Protein AF-A0A1L8T9V0-F1 (afdb_monomer_lite)

Foldseek 3Di:
DDDDDPPDPDDPPVVVVVVVVVVVVVVVLQFFEDAPVLVVLLVVCLVPALCCLDPPNCVVPPVSVCCLPVDPPVNNVVVSVNSNSCSPSNHDYDPAWKWWQWDDDPPDPQDTWTWWAFPVRDIDTDGPDDDDDPGTDGIDGQVRQVVNPNVSNVRTDTDDDD

Organism: NCBI:txid249189

Radius of gyration: 25.77 Å; chains: 1; bounding box: 47×79×70 Å

Secondary structure (DSSP, 8-state):
----------SSHHHHHHHHHHHHHHHHT-PEEEEHHHHHHHHHHGGG-GGGGSTHHHHT-HHHHHHHHSS-HHHHHHHHHHHHHHHHH-EEEE-PPPEEEEE--TT-----EEEEE-TTS-EEEEESSPP-BTTBB--B-HHHHHHHHGGGGGGEEE----

Structure (mmCIF, N/CA/C/O backbone):
data_AF-A0A1L8T9V0-F1
#
_entry.id   AF-A0A1L8T9V0-F1
#
loop_
_atom_site.group_PDB
_atom_site.id
_atom_site.type_symbol
_atom_site.label_atom_id
_atom_site.label_alt_id
_atom_site.label_comp_id
_atom_site.label_asym_id
_atom_site.label_entity_id
_atom_site.label_seq_id
_atom_site.pdbx_PDB_ins_code
_atom_site.Cartn_x
_atom_site.Cartn_y
_atom_site.Cartn_z
_atom_site.occupancy
_atom_site.B_iso_or_equiv
_atom_site.auth_seq_id
_atom_site.auth_comp_id
_atom_site.auth_asym_id
_atom_site.auth_atom_id
_atom_site.pdbx_PDB_model_num
ATOM 1 N N . MET A 1 1 ? -7.954 66.971 43.973 1.00 36.75 1 MET A N 1
ATOM 2 C CA . MET A 1 1 ? -8.758 65.802 43.563 1.00 36.75 1 MET A CA 1
ATOM 3 C C . MET A 1 1 ? -8.374 65.501 42.118 1.00 36.75 1 MET A C 1
ATOM 5 O O . MET A 1 1 ? -8.846 66.185 41.226 1.00 36.75 1 MET A O 1
ATOM 9 N N . HIS A 1 2 ? -7.416 64.600 41.892 1.00 38.50 2 HIS A N 1
ATOM 10 C CA . HIS A 1 2 ? -7.014 64.168 40.548 1.00 38.50 2 HIS A CA 1
ATOM 11 C C . HIS A 1 2 ? -7.286 62.671 40.456 1.00 38.50 2 HIS A C 1
ATOM 13 O O . HIS A 1 2 ? -6.660 61.887 41.162 1.00 38.50 2 HIS A O 1
ATOM 19 N N . ILE A 1 3 ? -8.273 62.303 39.644 1.00 39.94 3 ILE A N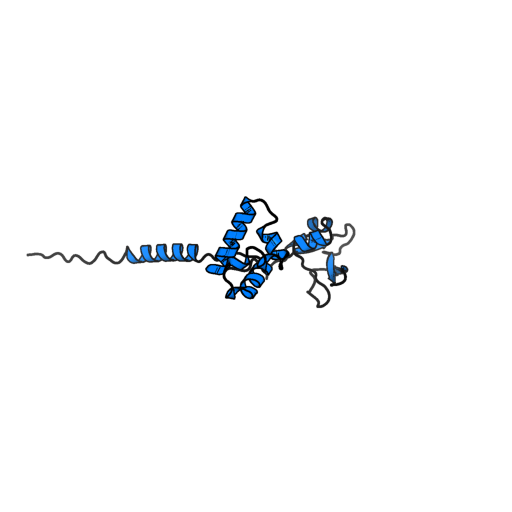 1
ATOM 20 C CA . ILE A 1 3 ? -8.577 60.916 39.303 1.00 39.94 3 ILE A CA 1
ATOM 21 C C . ILE A 1 3 ? -7.752 60.601 38.054 1.00 39.94 3 ILE A C 1
ATOM 23 O O . ILE A 1 3 ? -7.872 61.290 37.043 1.00 39.94 3 ILE A O 1
ATOM 27 N N . VAL A 1 4 ? -6.870 59.611 38.164 1.00 42.12 4 VAL A N 1
ATOM 28 C CA . VAL A 1 4 ? -6.059 59.083 37.064 1.00 42.12 4 VAL A CA 1
ATOM 29 C C . VAL A 1 4 ? -6.946 58.169 36.216 1.00 42.12 4 VAL A C 1
ATOM 31 O O . VAL A 1 4 ? -7.545 57.233 36.739 1.00 42.12 4 VAL A O 1
ATOM 34 N N . GLU A 1 5 ? -7.039 58.443 34.913 1.00 46.56 5 GLU A N 1
ATOM 35 C CA . GLU A 1 5 ? -7.630 57.525 33.935 1.00 46.56 5 GLU A CA 1
ATOM 36 C C . GLU A 1 5 ? -6.723 56.297 33.763 1.00 46.56 5 GLU A C 1
ATOM 38 O O . GLU A 1 5 ? -5.696 56.350 33.085 1.00 46.56 5 GLU A O 1
ATOM 43 N N . GLU A 1 6 ? -7.113 55.168 34.347 1.00 41.53 6 GLU A N 1
ATOM 44 C CA . GLU A 1 6 ? -6.483 53.874 34.093 1.00 41.53 6 GLU A CA 1
ATOM 45 C C . GLU A 1 6 ? -7.150 53.216 32.872 1.00 41.53 6 GLU A C 1
ATOM 47 O O . GLU A 1 6 ? -8.127 52.471 32.969 1.00 41.53 6 GLU A O 1
ATOM 52 N N . LYS A 1 7 ? -6.652 53.533 31.670 1.00 45.12 7 LYS A N 1
ATOM 53 C CA . LYS A 1 7 ? -7.096 52.882 30.429 1.00 45.12 7 LYS A CA 1
ATOM 54 C C . LYS A 1 7 ? -6.539 51.455 30.342 1.00 45.12 7 LYS A C 1
ATOM 56 O O . LYS A 1 7 ? -5.405 51.239 29.934 1.00 45.12 7 LYS A O 1
ATOM 61 N N . SER A 1 8 ? -7.390 50.501 30.724 1.00 44.44 8 SER A N 1
ATOM 62 C CA . SER A 1 8 ? -7.597 49.168 30.127 1.00 44.44 8 SER A CA 1
ATOM 63 C C . SER A 1 8 ? -6.371 48.470 29.502 1.00 44.44 8 SER A C 1
ATOM 65 O O . SER A 1 8 ? -6.084 48.608 28.313 1.00 44.44 8 SER A O 1
ATOM 67 N N . LYS A 1 9 ? -5.711 47.612 30.293 1.00 50.16 9 LYS A N 1
ATOM 68 C CA . LYS A 1 9 ? -4.721 46.607 29.854 1.00 50.16 9 LYS A CA 1
ATOM 69 C C . LYS A 1 9 ? -5.364 45.230 29.603 1.00 50.16 9 LYS A C 1
ATOM 71 O O . LYS A 1 9 ? -4.948 44.248 30.208 1.00 50.16 9 LYS A O 1
ATOM 76 N N . LEU A 1 10 ? -6.393 45.119 28.758 1.00 46.09 10 LEU A N 1
ATOM 77 C CA . LEU A 1 10 ? -7.112 43.835 28.588 1.00 46.09 10 LEU A CA 1
ATOM 78 C C . LEU A 1 10 ? -7.139 43.245 27.170 1.00 46.09 10 LEU A C 1
ATOM 80 O O . LEU A 1 10 ? -7.801 42.240 26.940 1.00 46.09 10 LEU A O 1
ATOM 84 N N . THR A 1 11 ? -6.381 43.777 26.211 1.00 49.59 11 THR A N 1
ATOM 85 C CA . THR A 1 11 ? -6.462 43.306 24.812 1.00 49.59 11 THR A CA 1
ATOM 86 C C . THR A 1 11 ? -5.322 42.395 24.347 1.00 49.59 11 THR A C 1
ATOM 88 O O . THR A 1 11 ? -5.261 42.079 23.159 1.00 49.59 11 THR A O 1
ATOM 91 N N . HIS A 1 12 ? -4.402 41.974 25.220 1.00 50.38 12 HIS A N 1
ATOM 92 C CA . HIS A 1 12 ? -3.243 41.152 24.825 1.00 50.38 12 HIS A CA 1
ATOM 93 C C . HIS A 1 12 ? -3.256 39.664 25.237 1.00 50.38 12 HIS A C 1
ATOM 95 O O . HIS A 1 12 ? -2.772 38.882 24.426 1.00 50.38 12 HIS A O 1
ATOM 101 N N . PRO A 1 13 ? -3.893 39.198 26.333 1.00 52.47 13 PRO A N 1
ATOM 102 C CA . PRO A 1 13 ? -3.887 37.757 26.639 1.00 52.47 13 PRO A CA 1
ATOM 103 C C . PRO A 1 13 ? -4.850 36.929 25.759 1.00 52.47 13 PRO A C 1
ATOM 105 O O . PRO A 1 13 ? -4.599 35.764 25.472 1.00 52.47 13 PRO A O 1
ATOM 108 N N . ILE A 1 14 ? -5.925 37.534 25.235 1.00 47.00 14 ILE A N 1
ATOM 109 C CA . ILE A 1 14 ? -6.991 36.805 24.511 1.00 47.00 14 ILE A CA 1
ATOM 110 C C . ILE A 1 14 ? -6.534 36.295 23.129 1.00 47.00 14 ILE A C 1
ATOM 112 O O . ILE A 1 14 ? -7.044 35.287 22.633 1.00 47.00 14 ILE A O 1
ATOM 116 N N . LYS A 1 15 ? -5.595 36.985 22.465 1.00 51.31 15 LYS A N 1
ATOM 117 C CA . LYS A 1 15 ? -5.110 36.573 21.134 1.00 51.31 15 LYS A CA 1
ATOM 118 C C . LYS A 1 15 ? -4.140 35.393 21.215 1.00 51.31 15 LYS A C 1
ATOM 120 O O . LYS A 1 15 ? -4.225 34.502 20.373 1.00 51.31 15 LYS A O 1
ATOM 125 N N . GLU A 1 16 ? -3.269 35.369 22.222 1.00 54.84 16 GLU A N 1
ATOM 126 C CA . GLU A 1 16 ? -2.299 34.286 22.427 1.00 54.84 16 GLU A CA 1
ATOM 127 C C . GLU A 1 16 ? -2.984 32.994 22.889 1.00 54.84 16 GLU A C 1
ATOM 129 O O . GLU A 1 16 ? -2.741 31.945 22.297 1.00 54.84 16 GLU A O 1
ATOM 134 N N . GLU A 1 17 ? -3.938 33.069 23.825 1.00 56.88 17 GLU A N 1
ATOM 135 C CA . GLU A 1 17 ? -4.728 31.904 24.261 1.00 56.88 17 GLU A CA 1
ATOM 136 C C . GLU A 1 17 ? -5.554 31.282 23.121 1.00 56.88 17 GLU A C 1
ATOM 138 O O . GLU A 1 17 ? -5.655 30.059 23.013 1.00 56.88 17 GLU A O 1
ATOM 143 N N . ARG A 1 18 ? -6.120 32.108 22.225 1.00 56.38 18 ARG A N 1
ATOM 144 C CA . ARG A 1 18 ? -6.816 31.621 21.019 1.00 56.38 18 ARG A CA 1
ATOM 145 C C . ARG A 1 18 ? -5.860 30.964 20.025 1.00 56.38 18 ARG A C 1
ATOM 147 O O . ARG A 1 18 ? -6.226 29.955 19.433 1.00 56.38 18 ARG A O 1
ATOM 154 N N . GLY A 1 19 ? -4.661 31.518 19.841 1.00 55.66 19 GLY A N 1
ATOM 155 C CA . GLY A 1 19 ? -3.638 30.948 18.960 1.00 55.66 19 GLY A CA 1
ATOM 156 C C . GLY A 1 19 ? -3.076 29.618 19.472 1.00 55.66 19 GLY A C 1
ATOM 157 O O . GLY A 1 19 ? -2.811 28.724 18.673 1.00 55.66 19 GLY A O 1
ATOM 158 N N . MET A 1 20 ? -2.945 29.466 20.793 1.00 55.75 20 MET A N 1
ATOM 159 C CA . MET A 1 20 ? -2.482 28.235 21.442 1.00 55.75 20 MET A CA 1
ATOM 160 C C . MET A 1 20 ? -3.545 27.127 21.365 1.00 55.75 20 MET A C 1
ATOM 162 O O . MET A 1 20 ? -3.243 26.042 20.875 1.00 55.75 20 MET A O 1
ATOM 166 N N . LYS A 1 21 ? -4.816 27.440 21.677 1.00 60.38 21 LYS A N 1
ATOM 167 C CA . LYS A 1 21 ? -5.951 26.510 21.499 1.00 60.38 21 LYS A CA 1
ATOM 168 C C . LYS A 1 21 ? -6.131 26.039 20.057 1.00 60.38 21 LYS A C 1
ATOM 170 O O . LYS A 1 21 ? -6.518 24.898 19.845 1.00 60.38 21 LYS A O 1
ATOM 175 N N . MET A 1 22 ? -5.877 26.899 19.069 1.00 54.31 22 MET A N 1
ATOM 176 C CA . MET A 1 22 ? -6.018 26.526 17.657 1.00 54.31 22 MET A CA 1
ATOM 177 C C . MET A 1 22 ? -4.927 25.548 17.208 1.00 54.31 22 MET A C 1
ATOM 179 O O . MET A 1 22 ? -5.220 24.621 16.467 1.00 54.31 22 MET A O 1
ATOM 183 N N . LYS A 1 23 ? -3.683 25.720 17.681 1.00 61.41 23 LYS A N 1
ATOM 184 C CA . LYS A 1 23 ? -2.575 24.797 17.384 1.00 61.41 23 LYS A CA 1
ATOM 185 C C . LYS A 1 23 ? -2.764 23.436 18.047 1.00 61.41 23 LYS A C 1
ATOM 187 O O . LYS A 1 23 ? -2.511 22.421 17.414 1.00 61.41 23 LYS A O 1
ATOM 192 N N . GLU A 1 24 ? -3.230 23.417 19.293 1.00 61.34 24 GLU A N 1
ATOM 193 C CA . GLU A 1 24 ? -3.589 22.173 19.984 1.00 61.34 24 GLU A CA 1
ATOM 194 C C . GLU A 1 24 ? -4.766 21.478 19.291 1.00 61.34 24 GLU A C 1
ATOM 196 O O . GLU A 1 24 ? -4.748 20.264 19.124 1.00 61.34 24 GLU A O 1
ATOM 201 N N . LEU A 1 25 ? -5.759 22.239 18.817 1.00 54.62 25 LEU A N 1
ATOM 202 C CA . LEU A 1 25 ? -6.873 21.701 18.040 1.00 54.62 25 LEU A CA 1
ATOM 203 C C . LEU A 1 25 ? -6.416 21.140 16.682 1.00 54.62 25 LEU A C 1
ATOM 205 O O . LEU A 1 25 ? -6.884 20.073 16.305 1.00 54.62 25 LEU A O 1
ATOM 209 N N . ASP A 1 26 ? -5.480 21.794 15.989 1.00 58.22 26 ASP A N 1
ATOM 210 C CA . ASP A 1 26 ? -4.874 21.298 14.742 1.00 58.22 26 ASP A CA 1
ATOM 211 C C . ASP A 1 26 ? -4.010 20.043 14.961 1.00 58.22 26 ASP A C 1
ATOM 213 O O . ASP A 1 26 ? -4.026 19.129 14.135 1.00 58.22 26 ASP A O 1
ATOM 217 N N . GLU A 1 27 ? -3.267 19.953 16.071 1.00 59.78 27 GLU A N 1
ATOM 218 C CA . GLU A 1 27 ? -2.516 18.738 16.418 1.00 59.78 27 GLU A CA 1
ATOM 219 C C . GLU A 1 27 ? -3.432 17.579 16.838 1.00 59.78 27 GLU A C 1
ATOM 221 O O . GLU A 1 27 ? -3.143 16.426 16.508 1.00 59.78 27 GLU A O 1
ATOM 226 N N . LEU A 1 28 ? -4.555 17.866 17.506 1.00 57.56 28 LEU A N 1
ATOM 227 C CA . LEU A 1 28 ? -5.586 16.875 17.832 1.00 57.56 28 LEU A CA 1
ATOM 228 C C . LEU A 1 28 ? -6.365 16.424 16.588 1.00 57.56 28 LEU A C 1
ATOM 230 O O . LEU A 1 28 ? -6.664 15.242 16.456 1.00 57.56 28 LEU A O 1
ATOM 234 N N . LEU A 1 29 ? -6.632 17.334 15.646 1.00 56.16 29 LEU A N 1
ATOM 235 C CA . LEU A 1 29 ? -7.274 17.055 14.356 1.00 56.16 29 LEU A CA 1
ATOM 236 C C . LEU A 1 29 ? -6.317 16.477 13.311 1.00 56.16 29 LEU A C 1
ATOM 238 O O . LEU A 1 29 ? -6.726 16.280 12.163 1.00 56.16 29 LEU A O 1
ATOM 242 N N . LYS A 1 30 ? -5.057 16.198 13.670 1.00 67.69 30 LYS A N 1
ATOM 243 C CA . LYS A 1 30 ? -4.091 15.588 12.759 1.00 67.69 30 LYS A CA 1
ATOM 244 C C . LYS A 1 30 ? -4.547 14.166 12.444 1.00 67.69 30 LYS A C 1
ATOM 246 O O . LYS A 1 30 ? -4.257 13.209 13.171 1.00 67.69 30 LYS A O 1
ATOM 251 N N . LYS A 1 31 ? -5.319 14.067 11.362 1.00 76.56 31 LYS A N 1
ATOM 252 C CA . LYS A 1 31 ? -5.879 12.829 10.842 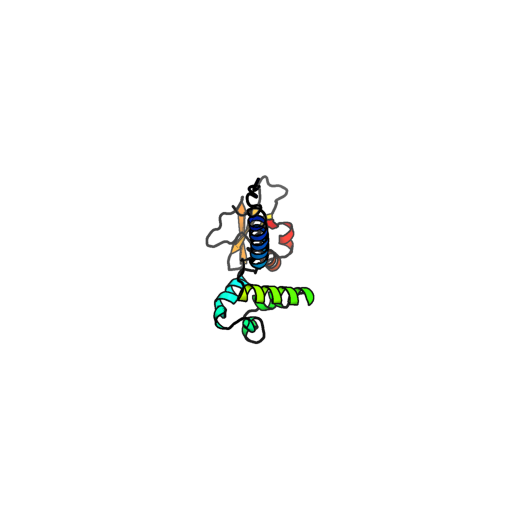1.00 76.56 31 LYS A CA 1
ATOM 253 C C . LYS A 1 31 ? -4.751 11.838 10.631 1.00 76.56 31 LYS A C 1
ATOM 255 O O . LYS A 1 31 ? -3.689 12.165 10.099 1.00 76.56 31 LYS A O 1
ATOM 260 N N . VAL A 1 32 ? -4.973 10.621 11.101 1.00 87.19 32 VAL A N 1
ATOM 261 C CA . VAL A 1 32 ? -4.012 9.549 10.882 1.00 87.19 32 VAL A CA 1
ATOM 262 C C . VAL A 1 32 ? -3.996 9.173 9.410 1.00 87.19 32 VAL A C 1
ATOM 264 O O . VAL A 1 32 ? -5.018 9.250 8.731 1.00 87.19 32 VAL A O 1
ATOM 267 N N . LYS A 1 33 ? -2.827 8.767 8.923 1.00 87.94 33 LYS A N 1
ATOM 268 C CA . LYS A 1 33 ? -2.683 8.241 7.572 1.00 87.94 33 LYS A CA 1
ATOM 269 C C . LYS A 1 33 ? -2.946 6.743 7.586 1.00 87.94 33 LYS A C 1
ATOM 271 O O . LYS A 1 33 ? -2.390 6.043 8.434 1.00 87.94 33 LYS A O 1
ATOM 276 N N . VAL A 1 34 ? -3.802 6.279 6.683 1.00 89.19 34 VAL A N 1
ATOM 277 C CA . VAL A 1 34 ? -4.102 4.853 6.501 1.00 89.19 34 VAL A CA 1
ATOM 278 C C . VAL A 1 34 ? -4.006 4.478 5.025 1.00 89.19 34 VAL A C 1
ATOM 280 O O . VAL A 1 34 ? -4.420 5.279 4.188 1.00 89.19 34 VAL A O 1
ATOM 283 N N . PRO A 1 35 ? -3.515 3.281 4.674 1.00 87.19 35 PRO A N 1
ATOM 284 C CA . PRO A 1 35 ? -3.521 2.826 3.288 1.00 87.19 35 PRO A CA 1
ATOM 285 C C . PRO A 1 35 ? -4.928 2.820 2.679 1.00 87.19 35 PRO A C 1
ATOM 287 O O . PRO A 1 35 ? -5.922 2.628 3.386 1.00 87.19 35 PRO A O 1
ATOM 290 N N . ALA A 1 36 ? -5.014 2.963 1.355 1.00 86.75 36 ALA A N 1
ATOM 291 C CA . ALA A 1 36 ? -6.289 3.008 0.632 1.00 86.75 36 ALA A CA 1
ATOM 292 C C . ALA A 1 36 ? -7.188 1.788 0.909 1.00 86.75 36 ALA A C 1
ATOM 294 O O . ALA A 1 36 ? -8.372 1.954 1.188 1.00 86.75 36 ALA A O 1
ATOM 295 N N . PHE A 1 37 ? -6.627 0.577 0.944 1.00 84.38 37 PHE A N 1
ATOM 296 C CA . PHE A 1 37 ? -7.403 -0.635 1.236 1.00 84.38 37 PHE A CA 1
ATOM 297 C C . PHE A 1 37 ? -7.962 -0.662 2.675 1.00 84.38 37 PHE A C 1
ATOM 299 O O . PHE A 1 37 ? -9.037 -1.209 2.912 1.00 84.38 37 PHE A O 1
ATOM 306 N N . VAL A 1 38 ? -7.276 -0.035 3.642 1.00 89.81 38 VAL A N 1
ATOM 307 C CA . VAL A 1 38 ? -7.774 0.111 5.024 1.00 89.81 38 VAL A CA 1
ATOM 308 C C . VAL A 1 38 ? -8.903 1.138 5.075 1.00 89.81 38 VAL A C 1
ATOM 310 O O . VAL A 1 38 ? -9.907 0.918 5.749 1.00 89.81 38 VAL A O 1
ATOM 313 N N . ALA A 1 39 ? -8.767 2.243 4.338 1.00 91.31 39 ALA A N 1
ATOM 314 C CA . ALA A 1 39 ? -9.819 3.244 4.194 1.00 91.31 39 ALA A CA 1
ATOM 315 C C . ALA A 1 39 ? -11.102 2.648 3.589 1.00 91.31 39 ALA A C 1
ATOM 317 O O . ALA A 1 39 ? -12.187 2.846 4.131 1.00 91.31 39 ALA A O 1
ATOM 318 N N . GLU A 1 40 ? -10.981 1.878 2.506 1.00 90.50 40 GLU A N 1
ATOM 319 C CA . GLU A 1 40 ? -12.112 1.175 1.888 1.00 90.50 40 GLU A CA 1
ATOM 320 C C . GLU A 1 40 ? -12.788 0.210 2.868 1.00 90.50 40 GLU A C 1
ATOM 322 O O . GLU A 1 40 ? -14.016 0.187 2.971 1.00 90.50 40 GLU A O 1
ATOM 327 N N . TYR A 1 41 ? -11.997 -0.536 3.645 1.00 91.25 41 TYR A N 1
ATOM 328 C CA . TYR A 1 41 ? -12.517 -1.437 4.669 1.00 91.25 41 TYR A CA 1
ATOM 329 C C . TYR A 1 41 ? -13.292 -0.696 5.767 1.00 91.25 41 TYR A C 1
ATOM 331 O O . TYR A 1 41 ? -14.381 -1.138 6.148 1.00 91.25 41 TYR A O 1
ATOM 339 N N . ILE A 1 42 ? -12.772 0.445 6.239 1.00 92.12 42 ILE A N 1
ATOM 340 C CA . ILE A 1 42 ? -13.449 1.301 7.224 1.00 92.12 42 ILE A CA 1
ATOM 341 C C . ILE A 1 42 ? -14.795 1.780 6.685 1.00 92.12 42 ILE A C 1
ATOM 343 O O . ILE A 1 42 ? -15.798 1.650 7.383 1.00 92.12 42 ILE A O 1
ATOM 347 N N . GLU A 1 43 ? -14.847 2.303 5.460 1.00 91.62 43 GLU A N 1
ATOM 348 C CA . GLU A 1 43 ? -16.096 2.814 4.882 1.00 91.62 43 GLU A CA 1
ATOM 349 C C . GLU A 1 43 ? -17.121 1.700 4.645 1.00 91.62 43 GLU A C 1
ATOM 351 O O . GLU A 1 43 ? -18.294 1.857 4.998 1.00 91.62 43 GLU A O 1
ATOM 356 N N . ALA A 1 44 ? -16.685 0.539 4.147 1.00 90.06 44 ALA A N 1
ATOM 357 C CA . ALA A 1 44 ? -17.555 -0.617 3.933 1.00 90.06 44 ALA A CA 1
ATOM 358 C C . ALA A 1 44 ? -18.205 -1.126 5.236 1.00 90.06 44 ALA A C 1
ATOM 360 O O . ALA A 1 44 ? -19.343 -1.608 5.224 1.00 90.06 44 ALA A O 1
ATOM 361 N N . HIS A 1 45 ? -17.517 -0.973 6.373 1.00 89.50 45 HIS A N 1
ATOM 362 C CA . HIS A 1 45 ? -17.957 -1.490 7.671 1.00 89.50 45 HIS A CA 1
ATOM 363 C C . HIS A 1 45 ? -18.275 -0.400 8.704 1.00 89.50 45 HIS A C 1
ATOM 365 O O . HIS A 1 45 ? -18.522 -0.710 9.872 1.00 89.50 45 HIS A O 1
ATOM 371 N N . ARG A 1 46 ? -18.375 0.870 8.283 1.00 87.56 46 ARG A N 1
ATOM 372 C CA . ARG A 1 46 ? -18.570 2.047 9.155 1.00 87.56 46 ARG A CA 1
ATOM 373 C C . ARG A 1 46 ? -19.758 1.918 10.115 1.00 87.56 46 ARG A C 1
ATOM 375 O O . ARG A 1 46 ? -19.733 2.459 11.217 1.00 87.56 46 ARG A O 1
ATOM 382 N N . LYS A 1 47 ? -20.791 1.165 9.727 1.00 88.25 47 LYS A N 1
ATOM 383 C CA . LYS A 1 47 ? -22.007 0.922 10.525 1.00 88.25 47 LYS A CA 1
ATOM 384 C C . LYS A 1 47 ? -21.825 -0.017 11.728 1.00 88.25 47 LYS A C 1
ATOM 386 O O . LYS A 1 47 ? -22.703 -0.050 12.583 1.00 88.25 47 LYS A O 1
ATOM 391 N N . TRP A 1 48 ? -20.729 -0.774 11.800 1.00 85.06 48 TRP A N 1
ATOM 392 C CA . TRP A 1 48 ? -20.529 -1.836 12.800 1.00 85.06 48 TRP A CA 1
ATOM 393 C C . TRP A 1 48 ? -19.600 -1.449 13.958 1.00 85.06 48 TRP A C 1
ATOM 395 O O . TRP A 1 48 ? -19.424 -2.220 14.899 1.00 85.06 48 TRP A O 1
ATOM 405 N N . GLY A 1 49 ? -19.042 -0.238 13.931 1.00 86.56 49 GLY A N 1
ATOM 406 C CA . GLY A 1 49 ? -18.126 0.239 14.967 1.00 86.56 49 GLY A CA 1
ATOM 407 C C . GLY A 1 49 ? -16.693 -0.298 14.817 1.00 86.56 49 GLY A C 1
ATOM 408 O O . GLY A 1 49 ? -16.398 -1.049 13.891 1.00 86.56 49 GLY A O 1
ATOM 409 N N . PRO A 1 50 ? -15.781 0.059 15.740 1.00 84.56 50 PRO A N 1
ATOM 410 C CA . PRO A 1 50 ? -14.358 -0.280 15.637 1.00 84.56 50 PRO A CA 1
ATOM 411 C C . PRO A 1 50 ? -14.047 -1.765 15.893 1.00 84.56 50 PRO A C 1
ATOM 413 O O . PRO A 1 50 ? -12.909 -2.189 15.712 1.00 84.56 50 PRO A O 1
ATOM 416 N N . GLY A 1 51 ? -15.040 -2.571 16.290 1.00 86.06 51 GLY A N 1
ATOM 417 C CA . GLY A 1 51 ? -14.889 -4.022 16.457 1.00 86.06 51 GLY A CA 1
ATOM 418 C C . GLY A 1 51 ? -14.577 -4.768 15.155 1.00 86.06 51 GLY A C 1
ATOM 419 O O . GLY A 1 51 ? -14.187 -5.925 15.210 1.00 86.06 51 GLY A O 1
ATOM 420 N N . ILE A 1 52 ? -14.695 -4.098 14.003 1.00 89.12 52 ILE A N 1
ATOM 421 C CA . ILE A 1 52 ? -14.374 -4.639 12.675 1.00 89.12 52 ILE A CA 1
ATOM 422 C C . ILE A 1 52 ? -12.902 -5.056 12.544 1.00 89.12 52 ILE A C 1
ATOM 424 O O . ILE A 1 52 ? -12.578 -5.925 11.752 1.00 89.12 52 ILE A O 1
ATOM 428 N N . PHE A 1 53 ? -11.999 -4.486 13.345 1.00 90.25 53 PHE A N 1
ATOM 429 C CA . PHE A 1 53 ? -10.572 -4.826 13.310 1.00 90.25 53 PHE A CA 1
ATOM 430 C C . PHE A 1 53 ? -10.209 -6.050 14.161 1.00 90.25 53 PHE A C 1
ATOM 432 O O . PHE A 1 53 ? -9.032 -6.268 14.433 1.00 90.25 53 PHE A O 1
ATOM 439 N N . ILE A 1 54 ? -11.194 -6.802 14.659 1.00 84.12 54 ILE A N 1
ATOM 440 C CA . ILE A 1 54 ? -10.982 -7.933 15.565 1.00 84.12 54 ILE A CA 1
ATOM 441 C C . ILE A 1 54 ? -11.873 -9.107 15.140 1.00 84.12 54 ILE A C 1
ATOM 443 O O . ILE A 1 54 ? -13.058 -8.934 14.858 1.00 84.12 54 ILE A O 1
ATOM 447 N N . GLY A 1 55 ? -11.321 -10.321 15.191 1.00 78.56 55 GLY A N 1
ATOM 448 C CA . GLY A 1 55 ? -12.083 -11.565 15.055 1.00 78.56 55 GLY A CA 1
ATOM 449 C C . GLY A 1 55 ? -12.588 -11.829 13.635 1.00 78.56 55 GLY A C 1
ATOM 450 O O . GLY A 1 55 ? -11.915 -11.505 12.659 1.00 78.56 55 GLY A O 1
ATOM 451 N N . ASP A 1 56 ? -13.776 -12.428 13.536 1.00 74.50 56 ASP A N 1
ATOM 452 C CA . ASP A 1 56 ? -14.320 -12.992 12.291 1.00 74.50 56 ASP A CA 1
ATOM 453 C C . ASP A 1 56 ? -14.527 -11.953 11.174 1.00 74.50 56 ASP A C 1
ATOM 455 O O . ASP A 1 56 ? -14.378 -12.274 10.001 1.00 74.50 56 ASP A O 1
ATOM 459 N N . TRP A 1 57 ? -14.803 -10.688 11.513 1.00 73.94 57 TRP A N 1
ATOM 460 C CA . TRP A 1 57 ? -15.000 -9.613 10.526 1.00 73.94 57 TRP A CA 1
ATOM 461 C C . TRP A 1 57 ? -13.738 -9.269 9.736 1.00 73.94 57 TRP A C 1
ATOM 463 O O . TRP A 1 57 ? -13.817 -8.797 8.600 1.00 73.94 57 TRP A O 1
ATOM 473 N N . LEU A 1 58 ? -12.578 -9.460 10.358 1.00 81.56 58 LEU A N 1
ATOM 474 C CA . LEU A 1 58 ? -11.289 -9.203 9.737 1.00 81.56 58 LEU A CA 1
ATOM 475 C C . LEU A 1 58 ? -10.806 -10.411 8.928 1.00 81.56 58 LEU A C 1
ATOM 477 O O . LEU A 1 58 ? -10.105 -10.231 7.936 1.00 81.56 58 LEU A O 1
ATOM 481 N N . ALA A 1 59 ? -11.221 -11.622 9.313 1.00 71.06 59 ALA A N 1
ATOM 482 C CA . ALA A 1 59 ? -10.811 -12.870 8.671 1.00 71.06 59 ALA A CA 1
ATOM 483 C C . ALA A 1 59 ? -11.169 -12.927 7.173 1.00 71.06 59 ALA A C 1
ATOM 485 O O . ALA A 1 59 ? -10.470 -13.580 6.400 1.00 71.06 59 ALA A O 1
ATOM 486 N N . ASP A 1 60 ? -12.203 -12.193 6.753 1.00 74.44 60 ASP A N 1
ATOM 487 C CA . ASP A 1 60 ? -12.619 -12.085 5.351 1.00 74.44 60 ASP A CA 1
ATOM 488 C C . ASP A 1 60 ? -11.784 -11.075 4.530 1.00 74.44 60 ASP A C 1
ATOM 490 O O . ASP A 1 60 ? -11.980 -10.950 3.319 1.00 74.44 60 ASP A O 1
ATOM 494 N N . ASN A 1 61 ? -10.841 -10.345 5.146 1.00 84.38 61 ASN A N 1
ATOM 495 C CA . ASN A 1 61 ? -9.979 -9.373 4.466 1.00 84.38 61 ASN A CA 1
ATOM 496 C C . ASN A 1 61 ? -8.487 -9.575 4.787 1.00 84.38 61 ASN A C 1
ATOM 498 O O . ASN A 1 61 ? -7.906 -8.908 5.645 1.00 84.38 61 ASN A O 1
ATOM 502 N N . ASP A 1 62 ? -7.854 -10.451 4.006 1.00 85.94 62 ASP A N 1
ATOM 503 C CA . ASP A 1 62 ? -6.434 -10.815 4.112 1.00 85.94 62 ASP A CA 1
ATOM 504 C C . ASP A 1 62 ? -5.473 -9.610 4.028 1.00 85.94 62 ASP A C 1
ATOM 506 O O . ASP A 1 62 ? -4.443 -9.587 4.701 1.00 85.94 62 ASP A O 1
ATOM 510 N N . ALA A 1 63 ? -5.808 -8.572 3.254 1.00 84.69 63 ALA A N 1
ATOM 511 C CA . ALA A 1 63 ? -4.957 -7.389 3.117 1.00 84.69 63 ALA A CA 1
ATOM 512 C C . ALA A 1 63 ? -4.940 -6.536 4.398 1.00 84.69 63 ALA A C 1
ATOM 514 O O . ALA A 1 63 ? -3.870 -6.139 4.868 1.00 84.69 63 ALA A O 1
ATOM 515 N N . VAL A 1 64 ? -6.114 -6.273 4.984 1.00 88.38 64 VAL A N 1
ATOM 516 C CA . VAL A 1 64 ? -6.230 -5.519 6.244 1.00 88.38 64 VAL A CA 1
ATOM 517 C C . VAL A 1 64 ? -5.674 -6.333 7.408 1.00 88.38 64 VAL A C 1
ATOM 519 O O . VAL A 1 64 ? -4.953 -5.773 8.234 1.00 88.38 64 VAL A O 1
ATOM 522 N N . ASP A 1 65 ? -5.927 -7.644 7.440 1.00 90.62 65 ASP A N 1
ATOM 523 C CA . ASP A 1 65 ? -5.379 -8.549 8.455 1.00 90.62 65 ASP A CA 1
ATOM 524 C C . ASP A 1 65 ? -3.846 -8.541 8.454 1.00 90.62 65 ASP A C 1
ATOM 526 O O . ASP A 1 65 ? -3.216 -8.217 9.464 1.00 90.62 65 ASP A O 1
ATOM 530 N N . LYS A 1 66 ? -3.226 -8.768 7.289 1.00 88.06 66 LYS A N 1
ATOM 531 C CA . LYS A 1 66 ? -1.765 -8.711 7.143 1.00 88.06 66 LYS A CA 1
ATOM 532 C C . LYS A 1 66 ? -1.208 -7.347 7.519 1.00 88.06 66 LYS A C 1
ATOM 534 O O . LYS A 1 66 ? -0.164 -7.266 8.169 1.00 88.06 66 LYS A O 1
ATOM 539 N N . TRP A 1 67 ? -1.883 -6.266 7.132 1.00 89.19 67 TRP A N 1
ATOM 540 C CA . TRP A 1 67 ? -1.440 -4.930 7.504 1.00 89.19 67 TRP A CA 1
ATOM 541 C C . TRP A 1 67 ? -1.472 -4.724 9.022 1.00 89.19 67 TRP A C 1
ATOM 543 O O . TRP A 1 67 ? -0.511 -4.167 9.553 1.00 89.19 67 TRP A O 1
ATOM 553 N N . LEU A 1 68 ? -2.498 -5.210 9.723 1.00 89.75 68 LEU A N 1
ATOM 554 C CA . LEU A 1 68 ? -2.626 -5.092 11.177 1.00 89.75 68 LEU A CA 1
ATOM 555 C C . LEU A 1 68 ? -1.683 -6.019 11.953 1.00 89.75 68 LEU A C 1
ATOM 557 O O . LEU A 1 68 ? -1.137 -5.591 12.969 1.00 89.75 68 LEU A O 1
ATOM 561 N N . TYR A 1 69 ? -1.487 -7.260 11.496 1.00 88.69 69 TYR A N 1
ATOM 562 C CA . TYR A 1 69 ? -0.930 -8.327 12.336 1.00 88.69 69 TYR A CA 1
ATOM 563 C C . TYR A 1 69 ?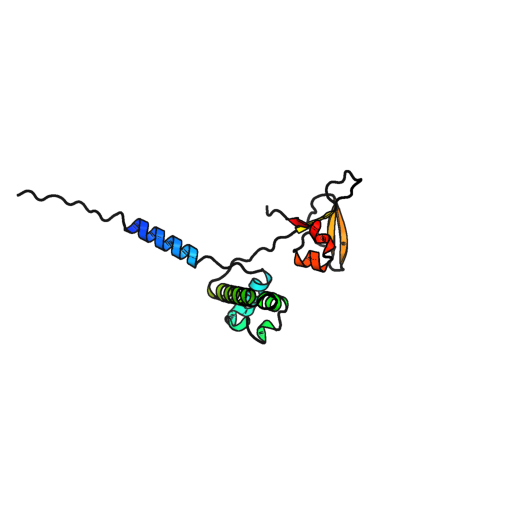 0.332 -9.017 11.803 1.00 88.69 69 TYR A C 1
ATOM 565 O O . TYR A 1 69 ? 1.008 -9.707 12.569 1.00 88.69 69 TYR A O 1
ATOM 573 N N . ASN A 1 70 ? 0.739 -8.794 10.551 1.00 88.94 70 ASN A N 1
ATOM 574 C CA . ASN A 1 70 ? 1.925 -9.438 9.969 1.00 88.94 70 ASN A CA 1
ATOM 575 C C . ASN A 1 70 ? 3.209 -8.589 10.099 1.00 88.94 70 ASN A C 1
ATOM 577 O O . ASN A 1 70 ? 3.946 -8.391 9.133 1.00 88.94 70 ASN A O 1
ATOM 581 N N . ASN A 1 71 ? 3.469 -8.032 11.286 1.00 83.94 71 ASN A N 1
ATOM 582 C CA . ASN A 1 71 ? 4.683 -7.269 11.605 1.00 83.94 71 ASN A CA 1
ATOM 583 C C . ASN A 1 71 ? 5.165 -7.599 13.032 1.00 83.94 71 ASN A C 1
ATOM 585 O O . ASN A 1 71 ? 4.673 -8.517 13.685 1.00 83.94 71 ASN A O 1
ATOM 589 N N . SER A 1 72 ? 6.138 -6.837 13.546 1.00 83.75 72 SER A N 1
ATOM 590 C CA . SER A 1 72 ? 6.528 -6.923 14.962 1.00 83.75 72 SER A CA 1
ATOM 591 C C . SER A 1 72 ? 5.359 -6.563 15.890 1.00 83.75 72 SER A C 1
ATOM 593 O O . SER A 1 72 ? 4.568 -5.685 15.552 1.00 83.75 72 SER A O 1
ATOM 595 N N . GLU A 1 73 ? 5.302 -7.139 17.094 1.00 84.44 73 GLU A N 1
ATOM 596 C CA . GLU A 1 73 ? 4.244 -6.869 18.088 1.00 84.44 73 GLU A CA 1
ATOM 597 C C . GLU A 1 73 ? 4.029 -5.366 18.341 1.00 84.44 73 GLU A C 1
ATOM 599 O O . GLU A 1 73 ? 2.902 -4.870 18.352 1.00 84.44 73 GLU A O 1
ATOM 604 N N . LYS A 1 74 ? 5.124 -4.607 18.465 1.00 78.38 74 LYS A N 1
ATOM 605 C CA . LYS A 1 74 ? 5.082 -3.150 18.639 1.00 78.38 74 LYS A CA 1
ATOM 606 C C . LYS A 1 74 ? 4.427 -2.439 17.452 1.00 78.38 74 LYS A C 1
ATOM 608 O O . LYS A 1 74 ? 3.665 -1.495 17.653 1.00 78.38 74 LYS A O 1
ATOM 613 N N . GLU A 1 75 ? 4.743 -2.865 16.233 1.00 75.19 75 GLU A N 1
ATOM 614 C CA . GLU A 1 75 ? 4.184 -2.276 15.015 1.00 75.19 75 GLU A CA 1
ATOM 615 C C . GLU A 1 75 ? 2.718 -2.680 14.824 1.00 75.19 75 GLU A C 1
ATOM 617 O O . GLU A 1 75 ? 1.905 -1.825 14.488 1.00 75.19 75 GLU A O 1
ATOM 622 N N . ASN A 1 76 ? 2.353 -3.923 15.139 1.00 85.81 76 ASN A N 1
ATOM 623 C CA . ASN A 1 76 ? 0.964 -4.382 15.117 1.00 85.81 76 ASN A CA 1
ATOM 624 C C . ASN A 1 76 ? 0.091 -3.552 16.072 1.00 85.81 76 ASN A C 1
ATOM 626 O O . ASN A 1 76 ? -0.927 -2.993 15.668 1.00 85.81 76 ASN A O 1
ATOM 630 N N . ASN A 1 77 ? 0.540 -3.371 17.320 1.00 83.81 77 ASN A N 1
ATOM 631 C CA . ASN A 1 77 ? -0.157 -2.537 18.305 1.00 83.81 77 ASN A CA 1
ATOM 632 C C . ASN A 1 77 ? -0.297 -1.085 17.828 1.00 83.81 77 ASN A C 1
ATOM 634 O O . ASN A 1 77 ? -1.351 -0.467 17.981 1.00 83.81 77 ASN A O 1
ATOM 638 N N . ARG A 1 78 ? 0.754 -0.533 17.211 1.00 87.56 78 ARG A N 1
ATOM 639 C CA . ARG A 1 78 ? 0.720 0.814 16.632 1.00 87.56 78 ARG A CA 1
ATOM 640 C C . ARG A 1 78 ? -0.302 0.919 15.497 1.00 87.56 78 ARG A C 1
ATOM 642 O O . ARG A 1 78 ? -1.079 1.872 15.485 1.00 87.56 78 ARG A O 1
ATOM 649 N N . ARG A 1 79 ? -0.312 -0.026 14.554 1.00 88.62 79 ARG A N 1
ATOM 650 C CA . ARG A 1 79 ? -1.236 -0.028 13.407 1.00 88.62 79 ARG A CA 1
ATOM 651 C C . ARG A 1 79 ? -2.681 -0.230 13.832 1.00 88.62 79 ARG A C 1
ATOM 653 O O . ARG A 1 79 ? -3.552 0.470 13.329 1.00 88.62 79 ARG A O 1
ATOM 660 N N . PHE A 1 80 ? -2.923 -1.085 14.821 1.00 90.19 80 PHE A N 1
ATOM 661 C CA . PHE A 1 80 ? -4.238 -1.243 15.430 1.00 90.19 80 PHE A CA 1
ATOM 662 C C . PHE A 1 80 ? -4.756 0.076 16.026 1.00 90.19 80 PHE A C 1
ATOM 664 O O . PHE A 1 80 ? -5.872 0.497 15.728 1.00 90.19 80 PHE A O 1
ATOM 671 N N . LEU A 1 81 ? -3.927 0.791 16.798 1.00 89.00 81 LEU A N 1
ATOM 672 C CA . LEU A 1 81 ? -4.292 2.109 17.334 1.00 89.00 81 LEU A CA 1
ATOM 673 C C . LEU A 1 81 ? -4.559 3.137 16.226 1.00 89.00 81 LEU A C 1
ATOM 675 O O . LEU A 1 81 ? -5.499 3.922 16.339 1.00 89.00 81 LEU A O 1
ATOM 679 N N . ILE A 1 82 ? -3.768 3.122 15.149 1.00 89.31 82 ILE A N 1
ATOM 680 C CA . ILE A 1 82 ? -4.001 3.960 13.965 1.00 89.31 82 ILE A CA 1
ATOM 681 C C . ILE A 1 82 ? -5.356 3.629 13.329 1.00 89.31 82 ILE A C 1
ATOM 683 O O . ILE A 1 82 ? -6.115 4.548 13.045 1.00 89.31 82 ILE A O 1
ATOM 687 N N . ALA A 1 83 ? -5.689 2.352 13.145 1.00 90.06 83 ALA A N 1
ATOM 688 C CA . ALA A 1 83 ? -6.942 1.916 12.532 1.00 90.06 83 ALA A CA 1
ATOM 689 C C . ALA A 1 83 ? -8.169 2.339 13.355 1.00 90.06 83 ALA A C 1
ATOM 691 O O . ALA A 1 83 ? -9.127 2.900 12.823 1.00 90.06 83 ALA A O 1
ATOM 692 N N . VAL A 1 84 ? -8.111 2.149 14.676 1.00 91.06 84 VAL A N 1
ATOM 693 C CA . VAL A 1 84 ? -9.169 2.594 15.593 1.00 91.06 84 VAL A CA 1
ATOM 694 C C . VAL A 1 84 ? -9.295 4.119 15.579 1.00 91.06 84 VAL A C 1
ATOM 696 O O . VAL A 1 84 ? -10.406 4.639 15.482 1.00 91.06 84 VAL A O 1
ATOM 699 N N . LYS A 1 85 ? -8.173 4.850 15.613 1.00 89.94 85 LYS A N 1
ATOM 700 C CA . LYS A 1 85 ? -8.179 6.317 15.535 1.00 89.94 85 LYS A CA 1
ATOM 701 C C . LYS A 1 85 ? -8.750 6.810 14.201 1.00 89.94 85 LYS A C 1
ATOM 703 O O . LYS A 1 85 ? -9.577 7.712 14.202 1.00 89.94 85 LYS A O 1
ATOM 708 N N . ALA A 1 86 ? -8.387 6.173 13.089 1.00 91.69 86 ALA A N 1
ATOM 709 C CA . ALA A 1 86 ? -8.926 6.451 11.758 1.00 91.69 86 ALA A CA 1
ATOM 710 C C . ALA A 1 86 ? -10.447 6.270 11.714 1.00 91.69 86 ALA A C 1
ATOM 712 O O . ALA A 1 86 ? -11.165 7.107 11.169 1.00 91.69 86 ALA A O 1
ATOM 713 N N . PHE A 1 87 ? -10.942 5.194 12.322 1.00 91.38 87 PHE A N 1
ATOM 714 C CA . PHE A 1 87 ? -12.368 4.902 12.388 1.00 91.38 87 PHE A CA 1
ATOM 715 C C . PHE A 1 87 ? -13.144 5.969 13.177 1.00 91.38 87 PHE A C 1
ATOM 717 O O . PHE A 1 87 ? -14.213 6.404 12.744 1.00 91.38 87 PHE A O 1
ATOM 724 N N . VAL A 1 88 ? -12.611 6.393 14.329 1.00 89.50 88 VAL A N 1
ATOM 725 C CA . VAL A 1 88 ? -13.293 7.305 15.264 1.00 89.50 88 VAL A CA 1
ATOM 726 C C . VAL A 1 88 ? -13.156 8.773 14.856 1.00 89.50 88 VAL A C 1
ATOM 728 O O . VAL A 1 88 ? -14.141 9.507 14.857 1.00 89.50 88 VAL A O 1
ATOM 731 N N . GLU A 1 89 ? -11.946 9.207 14.516 1.00 88.12 89 GLU A N 1
ATOM 732 C CA . GLU A 1 89 ? -11.598 10.620 14.303 1.00 88.12 89 GLU A CA 1
ATOM 733 C C . GLU A 1 89 ? -11.481 10.989 12.813 1.00 88.12 89 GLU A C 1
ATOM 735 O O . GLU A 1 89 ? -11.375 12.164 12.456 1.00 88.12 89 GLU A O 1
ATOM 740 N N . GLY A 1 90 ? -11.537 9.994 11.925 1.00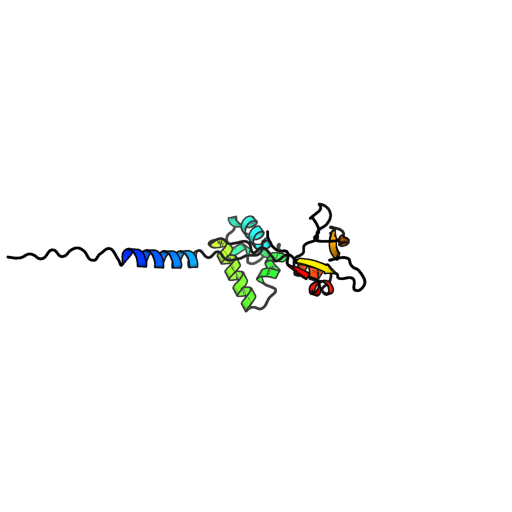 85.94 90 GLY A N 1
ATOM 741 C CA . GLY A 1 90 ? -11.281 10.155 10.499 1.00 85.94 90 GLY A CA 1
ATOM 742 C C . GLY A 1 90 ? -9.799 10.026 10.145 1.00 85.94 90 GLY A C 1
ATOM 743 O O . GLY A 1 90 ? -8.915 9.943 11.000 1.00 85.94 90 GLY A O 1
ATOM 744 N N . TYR A 1 91 ? -9.521 9.990 8.844 1.00 91.44 91 TYR A N 1
ATOM 745 C CA . TYR A 1 91 ? -8.193 9.691 8.319 1.00 91.44 91 TYR A CA 1
ATOM 746 C C . TYR A 1 91 ? -7.889 10.460 7.032 1.00 91.44 91 TYR A C 1
ATOM 748 O O . TYR A 1 91 ? -8.779 11.002 6.372 1.00 91.44 91 TYR A O 1
ATOM 756 N N . GLU A 1 92 ? -6.606 10.499 6.698 1.00 88.56 92 GLU A N 1
ATOM 757 C CA . GLU A 1 92 ? -6.100 10.787 5.361 1.00 88.56 92 GLU A CA 1
ATOM 758 C C . GLU A 1 92 ? -5.709 9.462 4.709 1.00 88.56 92 GLU A C 1
ATOM 760 O O . GLU A 1 92 ? -5.107 8.599 5.352 1.00 88.56 92 GLU A O 1
ATOM 765 N N . VAL A 1 93 ? -6.051 9.283 3.436 1.00 85.38 93 VAL A N 1
ATOM 766 C CA . VAL A 1 93 ? -5.574 8.116 2.694 1.00 85.38 93 VAL A CA 1
ATOM 767 C C . VAL A 1 93 ? -4.094 8.324 2.398 1.00 85.38 93 VAL A C 1
ATOM 769 O O . VAL A 1 93 ? -3.700 9.308 1.772 1.00 85.38 93 VAL A O 1
ATOM 772 N N . GLU A 1 94 ? -3.265 7.407 2.882 1.00 81.25 94 GLU A N 1
ATOM 773 C CA . GLU A 1 94 ? -1.873 7.307 2.491 1.00 81.25 94 GLU A CA 1
ATOM 774 C C . GLU A 1 94 ? -1.838 6.857 1.035 1.00 81.25 94 GLU A C 1
ATOM 776 O O . GLU A 1 94 ? -2.126 5.708 0.702 1.00 81.25 94 GLU A O 1
ATOM 781 N N . GLU A 1 95 ? -1.540 7.796 0.145 1.00 72.19 95 GLU A N 1
ATOM 782 C CA . GLU A 1 95 ? -1.255 7.465 -1.241 1.00 72.19 95 GLU A CA 1
ATOM 783 C C . GLU A 1 95 ? 0.073 6.708 -1.289 1.00 72.19 95 GLU A C 1
ATOM 785 O O . GLU A 1 95 ? 1.140 7.321 -1.148 1.00 72.19 95 GLU A O 1
ATOM 790 N N . GLU A 1 96 ? -0.001 5.389 -1.479 1.00 75.69 96 GLU A N 1
ATOM 791 C CA . GLU A 1 96 ? 1.182 4.546 -1.622 1.00 75.69 96 GLU A CA 1
ATOM 792 C C . GLU A 1 96 ? 2.106 5.103 -2.717 1.00 75.69 96 GLU A C 1
ATOM 794 O O . GLU A 1 96 ? 1.637 5.513 -3.788 1.00 75.69 96 GLU A O 1
ATOM 799 N N . PRO A 1 97 ? 3.427 5.161 -2.468 1.00 80.31 97 PRO A N 1
ATOM 800 C CA . PRO A 1 97 ? 4.368 5.607 -3.475 1.00 80.31 97 PRO A CA 1
ATOM 801 C C . PRO A 1 97 ? 4.327 4.638 -4.657 1.00 80.31 97 PRO A C 1
ATOM 803 O O . PRO A 1 97 ? 4.569 3.439 -4.518 1.00 80.31 97 PRO A O 1
ATOM 806 N N . LEU A 1 98 ? 4.010 5.182 -5.828 1.00 89.56 98 LEU A N 1
ATOM 807 C CA . LEU A 1 98 ? 4.058 4.453 -7.082 1.00 89.56 98 LEU A CA 1
ATOM 808 C C . LEU A 1 98 ? 5.440 4.593 -7.708 1.00 89.56 98 LEU A C 1
ATOM 810 O O . LEU A 1 98 ? 6.071 5.651 -7.646 1.00 89.56 98 LEU A O 1
ATOM 814 N N . PHE A 1 99 ? 5.876 3.528 -8.363 1.00 91.44 99 PHE A N 1
ATOM 815 C CA . PHE A 1 99 ? 7.161 3.439 -9.028 1.00 91.44 99 PHE A CA 1
ATOM 816 C C . PHE A 1 99 ? 6.995 2.944 -10.461 1.00 91.44 99 PHE A C 1
ATOM 818 O O . PHE A 1 99 ? 6.181 2.072 -10.758 1.00 91.44 99 PHE A O 1
ATOM 825 N N . TYR A 1 100 ? 7.823 3.479 -11.343 1.00 91.94 100 TYR A N 1
ATOM 826 C CA . TYR A 1 100 ? 8.112 2.920 -12.651 1.00 91.94 100 TYR A CA 1
ATOM 827 C C . TYR A 1 100 ? 9.233 1.884 -12.542 1.00 91.94 100 TYR A C 1
ATOM 829 O O . TYR A 1 100 ? 10.226 2.153 -11.871 1.00 91.94 100 TYR A O 1
ATOM 837 N N . ILE A 1 101 ? 9.162 0.769 -13.271 1.00 91.94 101 ILE A N 1
ATOM 838 C CA . ILE A 1 101 ? 10.327 -0.110 -13.464 1.00 91.94 101 ILE A CA 1
ATOM 839 C C . ILE A 1 101 ? 11.077 0.371 -14.711 1.00 91.94 101 ILE A C 1
ATOM 841 O O . ILE A 1 101 ? 10.605 0.172 -15.832 1.00 91.94 101 ILE A O 1
ATOM 845 N N . ARG A 1 102 ? 12.227 1.032 -14.526 1.00 90.88 102 ARG A N 1
ATOM 846 C CA . ARG A 1 102 ? 13.011 1.643 -15.610 1.00 90.88 102 ARG A CA 1
ATOM 847 C C . ARG A 1 102 ? 14.308 0.877 -15.857 1.00 90.88 102 ARG A C 1
ATOM 849 O O . ARG A 1 102 ? 15.299 1.049 -15.148 1.00 90.88 102 ARG A O 1
ATOM 856 N N . LEU A 1 103 ? 14.327 0.087 -16.921 1.00 87.00 103 LEU A N 1
ATOM 857 C CA . LEU A 1 103 ? 15.515 -0.625 -17.370 1.00 87.00 103 LEU A CA 1
ATOM 858 C C . LEU A 1 103 ? 16.419 0.275 -18.225 1.00 87.00 103 LEU A C 1
ATOM 860 O O . LEU A 1 103 ? 15.958 1.146 -18.971 1.00 87.00 103 LEU A O 1
ATOM 864 N N . THR A 1 104 ? 17.727 0.032 -18.122 1.00 75.56 104 THR A N 1
ATOM 865 C CA . THR A 1 104 ? 18.759 0.677 -18.945 1.00 75.56 104 THR A CA 1
ATOM 866 C C . THR A 1 104 ? 19.412 -0.373 -19.836 1.00 75.56 104 THR A C 1
ATOM 868 O O . THR A 1 104 ? 19.845 -1.410 -19.339 1.00 75.56 104 THR A O 1
ATOM 871 N N . ILE A 1 105 ? 19.509 -0.106 -21.140 1.00 72.19 105 ILE A N 1
ATOM 872 C CA . ILE A 1 105 ? 20.237 -0.963 -22.083 1.00 72.19 105 ILE A CA 1
ATOM 873 C C . ILE A 1 105 ? 21.642 -0.360 -22.269 1.00 72.19 105 ILE A C 1
ATOM 875 O O . ILE A 1 105 ? 21.738 0.734 -22.825 1.00 72.19 105 ILE A O 1
ATOM 879 N N . PRO A 1 106 ? 22.728 -1.036 -21.838 1.00 64.25 106 PRO A N 1
ATOM 880 C CA . PRO A 1 106 ? 24.080 -0.459 -21.794 1.00 64.25 106 PRO A CA 1
ATOM 881 C C . PRO A 1 106 ? 24.639 0.046 -23.136 1.00 64.25 106 PRO A C 1
ATOM 883 O O . PRO A 1 106 ? 25.558 0.857 -23.145 1.00 64.25 106 PRO A O 1
ATOM 886 N N . SER A 1 107 ? 24.110 -0.436 -24.264 1.00 65.00 107 SER A N 1
ATOM 887 C CA . SER A 1 107 ? 24.581 -0.140 -25.626 1.00 65.00 107 SER A CA 1
ATOM 888 C C . SER A 1 107 ? 23.605 0.689 -26.468 1.00 65.00 107 SER A C 1
ATOM 890 O O . SER A 1 107 ? 23.816 0.847 -27.670 1.00 65.00 107 SER A O 1
ATOM 892 N N . SER A 1 108 ? 22.529 1.205 -25.869 1.00 62.56 108 SER A N 1
ATOM 893 C CA . SER A 1 108 ? 21.468 1.911 -26.585 1.00 62.56 108 SER A CA 1
ATOM 894 C C . SER A 1 108 ? 21.400 3.382 -26.186 1.00 62.56 108 SER A C 1
ATOM 896 O O . SER A 1 108 ? 21.435 3.719 -25.007 1.00 62.56 108 SER A O 1
ATOM 898 N N . SER A 1 109 ? 21.228 4.265 -27.170 1.00 59.72 109 SER A N 1
ATOM 899 C CA . SER A 1 109 ? 20.887 5.682 -26.976 1.00 59.72 109 SER A CA 1
ATOM 900 C C . SER A 1 109 ? 19.432 5.899 -26.525 1.00 59.72 109 SER A C 1
ATOM 902 O O . SER A 1 109 ? 19.002 7.037 -26.339 1.00 59.72 109 SER A O 1
ATOM 904 N N . VAL A 1 110 ? 18.663 4.822 -26.333 1.00 59.72 110 VAL A N 1
ATOM 905 C CA . VAL A 1 110 ? 17.287 4.870 -25.838 1.00 59.72 110 VAL A CA 1
ATOM 906 C C . VAL A 1 110 ? 17.251 5.307 -24.373 1.00 59.72 110 VAL A C 1
ATOM 908 O O . VAL A 1 110 ? 17.733 4.625 -23.467 1.00 59.72 110 VAL A O 1
ATOM 911 N N . VAL A 1 111 ? 16.588 6.436 -24.132 1.00 60.94 111 VAL A N 1
ATOM 912 C CA . VAL A 1 111 ? 16.407 7.016 -22.802 1.00 60.94 111 VAL A CA 1
ATOM 913 C C . VAL A 1 111 ? 15.213 6.359 -22.101 1.00 60.94 111 VAL A C 1
ATOM 915 O O . VAL A 1 111 ? 14.082 6.813 -22.216 1.00 60.94 111 VAL A O 1
ATOM 918 N N . GLY A 1 112 ? 15.486 5.316 -21.314 1.00 69.69 112 GLY A N 1
ATOM 919 C CA . GLY A 1 112 ? 14.526 4.706 -20.386 1.00 69.69 112 GLY A CA 1
ATOM 920 C C . GLY A 1 112 ? 13.538 3.743 -21.042 1.00 69.69 112 GLY A C 1
ATOM 921 O O . GLY A 1 112 ? 12.629 4.162 -21.756 1.00 69.69 112 GLY A O 1
ATOM 922 N N . LEU A 1 113 ? 13.708 2.455 -20.739 1.00 8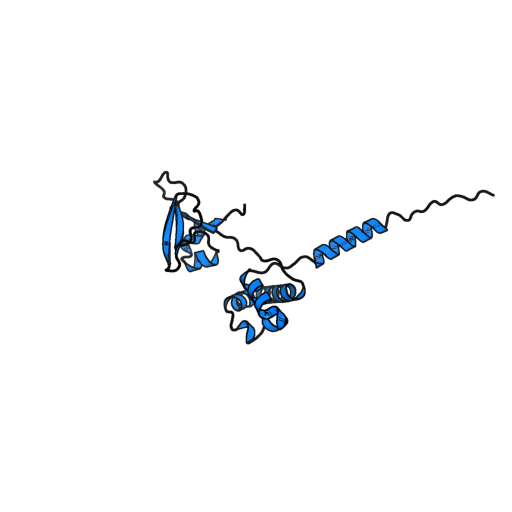4.69 113 LEU A N 1
ATOM 923 C CA . LEU A 1 113 ? 12.762 1.400 -21.081 1.00 84.69 113 LEU A CA 1
ATOM 924 C C . LEU A 1 113 ? 11.885 1.118 -19.861 1.00 84.69 113 LEU A C 1
ATOM 926 O O . LEU A 1 113 ? 12.387 0.685 -18.826 1.00 84.69 113 LEU A O 1
ATOM 930 N N . TYR A 1 114 ? 10.596 1.410 -19.970 1.00 89.56 114 TYR A N 1
ATOM 931 C CA . TYR A 1 114 ? 9.640 1.274 -18.876 1.00 89.56 114 TYR A CA 1
ATOM 932 C C . TYR A 1 114 ? 8.845 -0.011 -19.041 1.00 89.56 114 TYR A C 1
ATOM 934 O O . TYR A 1 114 ? 8.196 -0.171 -20.071 1.00 89.56 114 TYR A O 1
ATOM 942 N N . LEU A 1 115 ? 8.884 -0.905 -18.053 1.00 91.06 115 LEU A N 1
ATOM 943 C CA . LEU A 1 115 ? 8.096 -2.138 -18.091 1.00 91.06 115 LEU A CA 1
ATOM 944 C C . LEU A 1 115 ? 6.650 -1.885 -17.671 1.00 91.06 115 LEU A C 1
ATOM 946 O O . LEU A 1 115 ? 6.393 -1.187 -16.689 1.00 91.06 115 LEU A O 1
ATOM 950 N N . GLY A 1 116 ? 5.727 -2.490 -18.410 1.00 90.44 116 GLY A N 1
ATOM 951 C CA . GLY A 1 116 ? 4.314 -2.561 -18.081 1.00 90.44 116 GLY A CA 1
ATOM 952 C C . GLY A 1 116 ? 3.826 -4.000 -18.093 1.00 90.44 116 GLY A C 1
ATOM 953 O O . GLY A 1 116 ? 4.392 -4.846 -18.781 1.00 90.44 116 GLY A O 1
ATOM 954 N N . PHE A 1 117 ? 2.779 -4.269 -17.324 1.00 90.50 117 PHE A N 1
ATOM 955 C CA . PHE A 1 117 ? 2.168 -5.589 -17.203 1.00 90.50 117 PHE A CA 1
ATOM 956 C C . PHE A 1 117 ? 0.661 -5.477 -17.436 1.00 90.50 117 PHE A C 1
ATOM 958 O O . PHE A 1 117 ? 0.024 -4.515 -16.989 1.00 90.50 117 PHE A O 1
ATOM 965 N N . ASN A 1 118 ? 0.095 -6.453 -18.140 1.00 88.31 118 ASN A N 1
ATOM 966 C CA . ASN A 1 118 ? -1.349 -6.603 -18.270 1.00 88.31 118 ASN A CA 1
ATOM 967 C C . ASN A 1 118 ? -1.906 -7.543 -17.179 1.00 88.31 118 ASN A C 1
ATOM 969 O O . ASN A 1 118 ? -1.164 -8.096 -16.364 1.00 88.31 118 ASN A O 1
ATOM 973 N N . LYS A 1 119 ? -3.230 -7.736 -17.160 1.00 84.69 119 LYS A N 1
ATOM 974 C CA . LYS A 1 119 ? -3.912 -8.580 -16.157 1.00 84.69 119 LYS A CA 1
ATOM 975 C C . LYS A 1 119 ? -3.532 -10.063 -16.230 1.00 84.69 119 LYS A C 1
ATOM 977 O O . LYS A 1 119 ? -3.655 -10.757 -15.227 1.00 84.69 119 LYS A O 1
ATOM 982 N N . ASP A 1 120 ? -3.055 -10.524 -17.382 1.00 86.44 120 ASP A N 1
ATOM 983 C CA . ASP A 1 120 ? -2.622 -11.905 -17.607 1.00 86.44 120 ASP A CA 1
ATOM 984 C C . ASP A 1 120 ? -1.138 -12.120 -17.247 1.00 86.44 120 ASP A C 1
ATOM 986 O O . ASP A 1 120 ? -0.600 -13.209 -17.443 1.00 86.44 120 ASP A O 1
ATOM 990 N N . GLY A 1 121 ? -0.451 -11.087 -16.738 1.00 82.69 121 GLY A N 1
ATOM 991 C CA . GLY A 1 121 ? 0.973 -11.139 -16.397 1.00 82.69 121 GLY A CA 1
ATOM 992 C C . GLY A 1 121 ? 1.910 -11.075 -17.607 1.00 82.69 121 GLY A C 1
ATOM 993 O O . GLY A 1 121 ? 3.118 -11.261 -17.460 1.00 82.69 121 GLY A O 1
ATOM 994 N N . ILE A 1 122 ? 1.384 -10.794 -18.803 1.00 87.75 122 ILE A N 1
ATOM 995 C CA . ILE A 1 122 ? 2.198 -10.516 -19.988 1.00 87.75 122 ILE A CA 1
ATOM 996 C C . ILE A 1 122 ? 2.836 -9.144 -19.794 1.00 87.75 122 ILE A C 1
ATOM 998 O O . ILE A 1 122 ? 2.162 -8.204 -19.367 1.00 87.75 122 ILE A O 1
ATOM 1002 N N . PHE A 1 123 ? 4.128 -9.037 -20.105 1.00 87.81 123 PHE A N 1
ATOM 1003 C CA . PHE A 1 123 ? 4.857 -7.776 -20.040 1.00 87.81 123 PHE A CA 1
ATOM 1004 C C . PHE A 1 123 ? 5.012 -7.143 -21.427 1.00 87.81 123 PHE A C 1
ATOM 1006 O O . PHE A 1 123 ? 5.155 -7.838 -22.433 1.00 87.81 123 PHE A O 1
ATOM 1013 N N . ASP A 1 124 ? 5.040 -5.816 -21.453 1.00 86.81 124 ASP A N 1
ATOM 1014 C CA . ASP A 1 124 ? 5.436 -4.998 -22.597 1.00 86.81 124 ASP A CA 1
ATOM 1015 C C . ASP A 1 124 ? 6.284 -3.825 -22.097 1.00 86.81 124 ASP A C 1
ATOM 1017 O O . ASP A 1 124 ? 6.486 -3.636 -20.893 1.00 86.81 124 ASP A O 1
ATOM 1021 N N . HIS A 1 125 ? 6.841 -3.050 -23.017 1.00 85.06 125 HIS A N 1
ATOM 1022 C CA . HIS A 1 125 ? 7.741 -1.962 -22.713 1.00 85.06 125 HIS A CA 1
ATOM 1023 C C . HIS A 1 125 ? 7.398 -0.696 -23.489 1.00 85.06 125 HIS A C 1
ATOM 1025 O O . HIS A 1 125 ? 7.027 -0.727 -24.656 1.00 85.06 125 HIS A O 1
ATOM 1031 N N . SER A 1 126 ? 7.580 0.444 -22.828 1.00 83.75 126 SER A N 1
ATOM 1032 C CA . SER A 1 126 ? 7.467 1.761 -23.445 1.00 83.75 126 SER A CA 1
ATOM 1033 C C . SER A 1 126 ? 8.828 2.436 -23.506 1.00 83.75 126 SER A C 1
ATOM 1035 O O . SER A 1 126 ? 9.614 2.390 -22.553 1.00 83.75 126 SER A O 1
ATOM 1037 N N . TYR A 1 127 ? 9.080 3.112 -24.623 1.00 81.56 127 TYR A N 1
ATOM 1038 C CA . TYR A 1 127 ? 10.190 4.043 -24.760 1.00 81.56 127 TYR A CA 1
ATOM 1039 C C . TYR A 1 127 ? 9.770 5.417 -24.233 1.00 81.56 127 TYR A C 1
ATOM 1041 O O . TYR A 1 127 ? 8.806 6.004 -24.720 1.00 81.56 127 TYR A O 1
ATOM 1049 N N . GLY A 1 128 ? 10.494 5.936 -23.238 1.00 74.88 128 GLY A N 1
ATOM 1050 C CA . GLY A 1 128 ? 10.095 7.160 -22.534 1.00 74.88 128 GLY A CA 1
ATOM 1051 C C . GLY A 1 128 ? 8.954 6.937 -21.530 1.00 74.88 128 GLY A C 1
ATOM 1052 O O . GLY A 1 128 ? 8.411 5.835 -21.431 1.00 74.88 128 GLY A O 1
ATOM 1053 N N . LYS A 1 129 ? 8.624 7.978 -20.743 1.00 73.00 129 LYS A N 1
ATOM 1054 C CA . LYS A 1 129 ? 7.607 7.892 -19.677 1.00 73.00 129 LYS A CA 1
ATOM 1055 C C . LYS A 1 129 ? 6.269 7.420 -20.282 1.00 73.00 129 LYS A C 1
ATOM 1057 O O . LYS A 1 129 ? 5.740 8.123 -21.142 1.00 73.00 129 LYS A O 1
ATOM 1062 N N . PRO A 1 130 ? 5.735 6.259 -19.866 1.00 74.06 130 PRO A N 1
ATOM 1063 C CA . PRO A 1 130 ? 4.535 5.695 -20.466 1.00 74.06 130 PRO A CA 1
ATOM 1064 C C . PRO A 1 130 ? 3.307 6.540 -20.130 1.00 74.06 130 PRO A C 1
ATOM 1066 O O . PRO A 1 130 ? 3.152 7.024 -19.007 1.00 74.06 130 PRO A O 1
ATOM 1069 N N . HIS A 1 131 ? 2.402 6.669 -21.097 1.00 65.12 131 HIS A N 1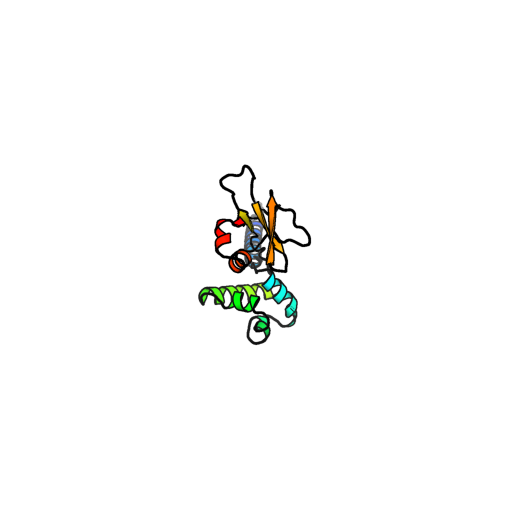
ATOM 1070 C CA . HIS A 1 131 ? 1.033 7.087 -20.825 1.00 65.12 131 HIS A CA 1
ATOM 1071 C C . HIS A 1 131 ? 0.243 5.856 -20.377 1.00 65.12 131 HIS A C 1
ATOM 1073 O O . HIS A 1 131 ? 0.331 4.807 -21.012 1.00 65.12 131 HIS A O 1
ATOM 1079 N N . VAL A 1 132 ? -0.509 5.967 -19.280 1.00 64.19 132 VAL A N 1
ATOM 1080 C CA . VAL A 1 132 ? -1.380 4.882 -18.808 1.00 64.19 132 VAL A CA 1
ATOM 1081 C C . VAL A 1 132 ? -2.390 4.570 -19.917 1.00 64.19 132 VAL A C 1
ATOM 1083 O O . VAL A 1 132 ? -3.200 5.425 -20.274 1.00 64.19 132 VAL A O 1
ATOM 1086 N N . THR A 1 133 ? -2.314 3.371 -20.494 1.00 62.72 133 THR A N 1
ATOM 1087 C CA . THR A 1 133 ? -3.287 2.871 -21.475 1.00 62.72 133 THR A CA 1
ATOM 1088 C C . THR A 1 133 ? -4.197 1.847 -20.804 1.00 62.72 133 THR A C 1
ATOM 1090 O O . THR A 1 133 ? -3.869 1.315 -19.748 1.00 62.72 133 THR A O 1
ATOM 1093 N N . TRP A 1 134 ? -5.373 1.600 -21.382 1.00 63.41 134 TRP A N 1
ATOM 1094 C CA . TRP A 1 134 ? -6.430 0.809 -20.737 1.00 63.41 134 TRP A CA 1
ATOM 1095 C C . TRP A 1 134 ? -6.029 -0.640 -20.410 1.00 63.41 134 TRP A C 1
ATOM 1097 O O . TRP A 1 134 ? -6.507 -1.191 -19.419 1.00 63.41 134 TRP A O 1
ATOM 1107 N N . ASP A 1 135 ? -5.123 -1.225 -21.197 1.00 81.62 135 ASP A N 1
ATOM 1108 C CA . ASP A 1 135 ? -4.746 -2.639 -21.079 1.00 81.62 135 ASP A CA 1
ATOM 1109 C C . ASP A 1 135 ? -3.410 -2.868 -20.355 1.00 81.62 135 ASP A C 1
ATOM 1111 O O . ASP A 1 135 ? -3.092 -4.004 -19.997 1.00 81.62 135 ASP A O 1
ATOM 1115 N N . TRP A 1 136 ? -2.643 -1.801 -20.096 1.00 85.12 136 TRP A N 1
ATOM 1116 C CA . TRP A 1 136 ? -1.283 -1.887 -19.562 1.00 85.12 136 TRP A CA 1
ATOM 1117 C C . TRP A 1 136 ? -1.078 -0.988 -18.346 1.00 85.12 136 TRP A C 1
ATOM 1119 O O . TRP A 1 136 ? -1.194 0.239 -18.414 1.00 85.12 136 TRP A O 1
ATOM 1129 N N . LYS A 1 137 ? -0.682 -1.602 -17.230 1.00 89.19 137 LYS A N 1
ATOM 1130 C CA . LYS A 1 137 ? -0.249 -0.903 -16.019 1.00 89.19 137 LYS A CA 1
ATOM 1131 C C . LYS A 1 137 ? 1.265 -0.707 -16.075 1.00 89.19 137 LYS A C 1
ATOM 1133 O O . LYS A 1 137 ? 1.981 -1.670 -16.309 1.00 89.19 137 LYS A O 1
ATOM 1138 N N . TYR A 1 138 ? 1.748 0.518 -15.857 1.00 90.38 138 TYR A N 1
ATOM 1139 C CA . TYR A 1 138 ? 3.185 0.867 -15.886 1.00 90.38 138 TYR A CA 1
ATOM 1140 C C . TYR A 1 138 ? 3.716 1.443 -14.566 1.00 90.38 138 TYR A C 1
ATOM 1142 O O . TYR A 1 138 ? 4.909 1.721 -14.438 1.00 90.38 138 TYR A O 1
ATOM 1150 N N . THR A 1 139 ? 2.833 1.658 -13.595 1.00 90.88 139 THR A N 1
ATOM 1151 C CA . THR A 1 139 ? 3.169 2.162 -12.266 1.00 90.88 139 THR A CA 1
ATOM 1152 C C . THR A 1 139 ? 2.756 1.135 -11.231 1.00 90.88 139 THR A C 1
ATOM 1154 O O . THR A 1 139 ? 1.662 0.586 -11.312 1.00 90.88 139 THR A O 1
ATOM 1157 N N . PHE A 1 140 ? 3.631 0.863 -10.271 1.00 89.06 140 PHE A N 1
ATOM 1158 C CA . PHE A 1 140 ? 3.481 -0.240 -9.326 1.00 89.06 140 PHE A CA 1
ATOM 1159 C C . PHE A 1 140 ? 3.842 0.208 -7.919 1.00 89.06 140 PHE A C 1
ATOM 1161 O O . PHE A 1 140 ? 4.698 1.075 -7.740 1.00 89.06 140 PHE A O 1
ATOM 1168 N N . THR A 1 141 ? 3.221 -0.401 -6.919 1.00 89.19 141 THR A N 1
ATOM 1169 C CA . THR A 1 141 ? 3.662 -0.266 -5.527 1.00 89.19 141 THR A CA 1
ATOM 1170 C C . THR A 1 141 ? 4.920 -1.116 -5.305 1.00 89.19 141 THR A C 1
ATOM 1172 O O . THR A 1 141 ? 5.219 -2.022 -6.088 1.00 89.19 141 THR A O 1
ATOM 1175 N N . GLU A 1 142 ? 5.678 -0.868 -4.235 1.00 86.69 142 GLU A N 1
ATOM 1176 C CA . GLU A 1 142 ? 6.850 -1.698 -3.899 1.00 86.69 142 GLU A CA 1
ATOM 1177 C C . GLU A 1 142 ? 6.481 -3.187 -3.779 1.00 86.69 142 GLU A C 1
ATOM 1179 O O . GLU A 1 142 ? 7.207 -4.059 -4.263 1.00 86.69 142 GLU A O 1
ATOM 1184 N N . HIS A 1 143 ? 5.331 -3.478 -3.164 1.00 82.50 143 HIS A N 1
ATOM 1185 C CA . HIS A 1 143 ? 4.852 -4.844 -2.991 1.00 82.50 143 HIS A CA 1
ATOM 1186 C C . HIS A 1 143 ? 4.520 -5.513 -4.328 1.00 82.50 143 HIS A C 1
ATOM 1188 O O . HIS A 1 143 ? 4.874 -6.674 -4.529 1.00 82.50 143 HIS A O 1
ATOM 1194 N N . GLU A 1 144 ? 3.894 -4.789 -5.258 1.00 87.12 144 GLU A N 1
ATOM 1195 C CA . GLU A 1 144 ? 3.604 -5.303 -6.599 1.00 87.12 144 GLU A CA 1
ATOM 1196 C C . GLU A 1 144 ? 4.888 -5.617 -7.369 1.00 87.12 144 GLU A C 1
ATOM 1198 O O . GLU A 1 144 ? 5.001 -6.699 -7.939 1.00 87.12 144 GLU A O 1
ATOM 1203 N N . ILE A 1 145 ? 5.893 -4.732 -7.321 1.00 90.56 145 ILE A N 1
ATOM 1204 C CA . ILE A 1 145 ? 7.197 -4.977 -7.958 1.00 90.56 145 ILE A CA 1
ATOM 1205 C C . ILE A 1 145 ? 7.832 -6.250 -7.398 1.00 90.56 145 ILE A C 1
ATOM 1207 O O . ILE A 1 145 ? 8.241 -7.120 -8.162 1.00 90.56 145 ILE A O 1
ATOM 1211 N N . LYS A 1 146 ? 7.880 -6.384 -6.068 1.00 85.38 146 LYS A N 1
ATOM 1212 C CA . LYS A 1 146 ? 8.462 -7.556 -5.399 1.00 85.38 146 LYS A CA 1
ATOM 1213 C C . LYS A 1 146 ? 7.682 -8.847 -5.653 1.00 85.38 146 LYS A C 1
ATOM 1215 O O . LYS A 1 146 ? 8.291 -9.910 -5.694 1.00 85.38 146 LYS A O 1
ATOM 1220 N N . SER A 1 147 ? 6.364 -8.753 -5.832 1.00 86.25 147 SER A N 1
ATOM 1221 C CA . SER A 1 147 ? 5.500 -9.897 -6.148 1.00 86.25 147 SER A CA 1
ATOM 1222 C C . SER A 1 147 ? 5.653 -10.365 -7.594 1.00 86.25 147 SER A C 1
ATOM 1224 O O . SER A 1 147 ? 5.519 -11.556 -7.856 1.00 86.25 147 SER A O 1
ATOM 1226 N N . ILE A 1 148 ? 5.951 -9.448 -8.522 1.00 88.56 148 ILE A N 1
ATOM 1227 C CA . ILE A 1 148 ? 6.353 -9.799 -9.888 1.00 88.56 148 ILE A CA 1
ATOM 1228 C C . ILE A 1 148 ? 7.731 -10.471 -9.839 1.00 88.56 148 ILE A C 1
ATOM 1230 O O . ILE A 1 148 ? 7.873 -11.625 -10.234 1.00 88.56 148 ILE A O 1
ATOM 1234 N N . ASP A 1 149 ? 8.743 -9.733 -9.372 1.00 89.75 149 ASP A N 1
ATOM 1235 C CA . ASP A 1 149 ? 10.106 -10.214 -9.146 1.00 89.75 149 ASP A CA 1
ATOM 1236 C C . ASP A 1 149 ? 10.905 -9.168 -8.348 1.00 89.75 149 ASP A C 1
ATOM 1238 O O . ASP A 1 149 ? 11.083 -8.028 -8.785 1.00 89.75 149 ASP A O 1
ATOM 1242 N N . GLU A 1 150 ? 11.462 -9.554 -7.198 1.00 91.69 150 GLU A N 1
ATOM 1243 C CA . GLU A 1 150 ? 12.275 -8.667 -6.353 1.00 91.69 150 GLU A CA 1
ATOM 1244 C C . GLU A 1 150 ? 13.474 -8.043 -7.096 1.00 91.69 150 GLU A C 1
ATOM 1246 O O . GLU A 1 150 ? 13.890 -6.925 -6.779 1.00 91.69 150 GLU A O 1
ATOM 1251 N N . ARG A 1 151 ? 13.988 -8.695 -8.150 1.00 93.25 151 ARG A N 1
ATOM 1252 C CA . ARG A 1 151 ? 15.083 -8.174 -8.988 1.00 93.25 151 ARG A CA 1
ATOM 1253 C C . ARG A 1 151 ? 14.711 -6.907 -9.755 1.00 93.25 151 ARG A C 1
ATOM 1255 O O . ARG A 1 151 ? 15.612 -6.237 -10.259 1.00 93.25 151 ARG A O 1
ATOM 1262 N N . TYR A 1 152 ? 13.429 -6.556 -9.849 1.00 92.75 152 TYR A N 1
ATOM 1263 C CA . TYR A 1 152 ? 12.995 -5.299 -10.455 1.00 92.75 152 TYR A CA 1
ATOM 1264 C C . TYR A 1 152 ? 13.105 -4.093 -9.518 1.00 92.75 152 TYR A C 1
ATOM 1266 O O . TYR A 1 152 ? 13.167 -2.961 -10.000 1.00 92.75 152 TYR A O 1
ATOM 1274 N N . TRP A 1 153 ? 13.208 -4.302 -8.203 1.00 93.75 153 TRP A N 1
ATOM 1275 C CA . TRP A 1 153 ? 13.270 -3.213 -7.225 1.00 93.75 153 TRP A CA 1
ATOM 1276 C C . TRP A 1 153 ? 14.447 -2.235 -7.415 1.00 93.75 153 TRP A C 1
ATOM 1278 O O . TRP A 1 153 ? 14.216 -1.028 -7.359 1.00 93.75 153 TRP A O 1
ATOM 1288 N N . PRO A 1 154 ? 15.683 -2.670 -7.738 1.00 92.75 154 PRO A N 1
ATOM 1289 C CA . PRO A 1 154 ? 16.790 -1.751 -8.029 1.00 92.75 154 PRO A CA 1
ATOM 1290 C C . PRO A 1 154 ? 16.553 -0.818 -9.229 1.00 92.75 154 PRO A C 1
ATOM 1292 O O . PRO A 1 154 ? 17.281 0.157 -9.399 1.00 92.75 154 PRO A O 1
ATOM 1295 N N . PHE A 1 155 ? 15.555 -1.116 -10.066 1.00 91.38 155 PHE A N 1
ATOM 1296 C CA . PHE A 1 155 ? 15.170 -0.324 -11.234 1.00 91.38 155 PHE A CA 1
ATOM 1297 C C . PHE A 1 155 ? 13.927 0.547 -10.981 1.00 91.38 155 PHE A C 1
ATOM 1299 O O . PHE A 1 155 ? 13.440 1.196 -11.911 1.00 91.38 155 PHE A O 1
ATOM 1306 N N . ALA A 1 156 ? 13.402 0.560 -9.752 1.00 91.81 156 ALA A N 1
ATOM 1307 C CA . ALA A 1 156 ? 12.237 1.344 -9.369 1.00 91.81 156 ALA A CA 1
ATOM 1308 C C . ALA A 1 156 ? 12.562 2.848 -9.340 1.00 91.81 156 ALA A C 1
ATOM 1310 O O . ALA A 1 156 ? 13.477 3.299 -8.650 1.00 91.81 156 ALA A O 1
ATOM 1311 N N . VAL A 1 157 ? 11.790 3.643 -10.080 1.00 90.31 157 VAL A N 1
ATOM 1312 C CA . VAL A 1 157 ? 11.895 5.107 -10.131 1.00 90.31 157 VAL A CA 1
ATOM 1313 C C . VAL A 1 157 ? 10.578 5.705 -9.644 1.00 90.31 157 VAL A C 1
ATOM 1315 O O . VAL A 1 157 ? 9.542 5.380 -10.226 1.00 90.31 157 VAL A O 1
ATOM 1318 N N . PRO A 1 158 ? 10.577 6.568 -8.613 1.00 88.62 158 PRO A N 1
ATOM 1319 C CA . PRO A 1 158 ? 9.342 7.117 -8.066 1.00 88.62 158 PRO A CA 1
ATOM 1320 C C . PRO A 1 158 ? 8.575 7.925 -9.118 1.00 88.62 158 PRO A C 1
ATOM 1322 O O . PRO A 1 158 ? 9.156 8.658 -9.924 1.00 88.62 158 PRO A O 1
ATOM 1325 N N . VAL A 1 159 ? 7.253 7.788 -9.102 1.00 87.38 159 VAL A N 1
ATOM 1326 C CA . VAL A 1 159 ? 6.340 8.598 -9.905 1.00 87.38 159 VAL A CA 1
ATOM 1327 C C . VAL A 1 159 ? 6.150 9.934 -9.191 1.00 87.38 159 VAL A C 1
ATOM 1329 O O . VAL A 1 159 ? 5.605 9.989 -8.089 1.00 87.38 159 VAL A O 1
ATOM 1332 N N . GLU A 1 160 ? 6.604 11.021 -9.811 1.00 79.81 160 GLU A N 1
ATOM 1333 C CA . GLU A 1 160 ? 6.319 12.372 -9.324 1.00 79.81 160 GLU A CA 1
ATOM 1334 C C . GLU A 1 160 ? 4.820 12.663 -9.468 1.00 79.81 160 GLU A C 1
ATOM 1336 O O . GLU A 1 160 ? 4.246 12.483 -10.545 1.00 79.81 160 GLU A O 1
ATOM 1341 N N . LYS A 1 161 ? 4.190 13.102 -8.375 1.00 63.31 161 LYS A N 1
ATOM 1342 C CA . LYS A 1 161 ? 2.808 13.594 -8.379 1.00 63.31 161 LYS A CA 1
ATOM 1343 C C . LYS A 1 161 ? 2.832 15.018 -8.943 1.00 63.31 161 LYS A C 1
ATOM 1345 O O . LYS A 1 161 ? 3.593 15.843 -8.440 1.00 63.31 161 LYS A O 1
ATOM 1350 N N . VAL A 1 162 ? 2.079 15.255 -10.019 1.00 53.66 162 VAL A N 1
ATOM 1351 C CA . VAL A 1 162 ? 1.990 16.550 -10.724 1.00 53.66 162 VAL A CA 1
ATOM 1352 C C . VAL A 1 162 ? 0.932 17.434 -10.085 1.00 53.66 162 VAL A C 1
ATOM 1354 O O . VAL A 1 162 ? -0.112 16.871 -9.688 1.00 53.66 162 VAL A O 1
#

InterPro domains:
  IPR012865 Protein of unknown function DUF1642 [PF07852] (30-160)

Sequence (162 aa):
MHIVEEKSKLTHPIKEERGMKMKELDELLKKVKVPAFVAEYIEAHRKWGPGIFIGDWLADNDAVDKWLYNNSEKENNRRFLIAVKAFVEGYEVEEEPLFYIRLTIPSSSVVGLYLGFNKDGIFDHSYGKPHVTWDWKYTFTEHEIKSIDERYWPFAVPVEKV

pLDDT: mean 78.02, std 15.15, range [36.75, 93.75]